Protein AF-A0A933T844-F1 (afdb_monomer)

Secondary structure (DSSP, 8-state):
-HHHHHHHHHHHT-S---HHHHHHHHHHHHHHHT--HHHHHHHHHHHHHSSS--S-HHHHHHHH-HHHHHHHHHHHHHHT-

pLDDT: mean 88.29, std 9.02, range [43.94, 95.44]

Structure (mmCIF, N/CA/C/O backbone):
data_AF-A0A933T844-F1
#
_entry.id   AF-A0A933T844-F1
#
loop_
_atom_site.group_PDB
_atom_site.id
_atom_site.type_symbol
_atom_site.label_atom_id
_atom_site.label_alt_id
_atom_site.label_comp_id
_atom_site.label_asym_id
_atom_site.label_entity_id
_atom_site.label_seq_id
_atom_site.pdbx_PDB_ins_code
_atom_site.Cartn_x
_atom_site.Cartn_y
_atom_site.Cartn_z
_atom_site.occupancy
_atom_site.B_iso_or_equiv
_atom_site.auth_seq_id
_atom_site.auth_comp_id
_atom_site.auth_asym_id
_atom_site.auth_atom_id
_atom_site.pdbx_PDB_model_num
ATOM 1 N N . MET A 1 1 ? 12.452 0.237 -4.063 1.00 61.81 1 MET A N 1
ATOM 2 C CA . MET A 1 1 ? 11.525 1.373 -3.834 1.00 61.81 1 MET A CA 1
ATOM 3 C C . MET A 1 1 ? 11.175 1.465 -2.346 1.00 61.81 1 MET A C 1
ATOM 5 O O . MET A 1 1 ? 10.417 0.620 -1.878 1.00 61.81 1 MET A O 1
ATOM 9 N N . PRO A 1 2 ? 11.744 2.413 -1.581 1.00 77.38 2 PRO A N 1
ATOM 10 C CA . PRO A 1 2 ? 11.605 2.453 -0.117 1.00 77.38 2 PRO A CA 1
ATOM 11 C C . PRO A 1 2 ? 10.144 2.579 0.351 1.00 77.38 2 PRO A C 1
ATOM 13 O O . PRO A 1 2 ? 9.736 1.871 1.266 1.00 77.38 2 PRO A O 1
ATOM 16 N N . HIS A 1 3 ? 9.319 3.361 -0.352 1.00 89.00 3 HIS A N 1
ATOM 17 C CA . HIS A 1 3 ? 7.921 3.594 0.036 1.00 89.00 3 HIS A CA 1
ATOM 18 C C . HIS A 1 3 ? 7.001 2.368 -0.122 1.00 89.00 3 HIS A C 1
ATOM 20 O O . HIS A 1 3 ? 6.037 2.236 0.621 1.00 89.00 3 HIS A O 1
ATOM 26 N N . LEU A 1 4 ? 7.288 1.440 -1.050 1.00 87.69 4 LEU A N 1
ATOM 27 C CA . LEU A 1 4 ? 6.505 0.198 -1.183 1.00 87.69 4 LEU A CA 1
ATOM 28 C C . LEU A 1 4 ? 6.777 -0.778 -0.035 1.00 87.69 4 LEU A C 1
ATOM 30 O O . LEU A 1 4 ? 5.879 -1.513 0.371 1.00 87.69 4 LEU A O 1
ATOM 34 N N . LYS A 1 5 ? 8.012 -0.788 0.478 1.00 91.31 5 LYS A N 1
ATOM 35 C CA . LYS A 1 5 ? 8.373 -1.602 1.639 1.00 91.31 5 LYS A CA 1
ATOM 36 C C . LYS A 1 5 ? 7.654 -1.095 2.886 1.00 91.31 5 LYS A C 1
ATOM 38 O O . LYS A 1 5 ? 7.020 -1.882 3.573 1.00 91.31 5 LYS A O 1
ATOM 43 N N . GLU A 1 6 ? 7.665 0.216 3.100 1.00 93.44 6 GLU A N 1
ATOM 44 C CA . GLU A 1 6 ? 6.938 0.839 4.207 1.00 93.44 6 GLU A CA 1
ATOM 45 C C . GLU A 1 6 ? 5.418 0.674 4.072 1.00 93.44 6 GLU A C 1
ATOM 47 O O . GLU A 1 6 ? 4.737 0.410 5.055 1.00 93.44 6 GLU A O 1
ATOM 52 N N . LEU A 1 7 ? 4.879 0.727 2.847 1.00 93.31 7 LEU A N 1
ATOM 53 C CA . LEU A 1 7 ? 3.472 0.410 2.595 1.00 93.31 7 LEU A CA 1
ATOM 54 C C . LEU A 1 7 ? 3.129 -1.035 2.981 1.00 93.31 7 LEU A C 1
ATOM 56 O O . LEU A 1 7 ? 2.088 -1.268 3.591 1.00 93.31 7 LEU A O 1
ATOM 60 N N . LYS A 1 8 ? 3.996 -2.003 2.648 1.00 94.69 8 LYS A N 1
ATOM 61 C CA . LYS A 1 8 ? 3.824 -3.402 3.064 1.00 94.69 8 LYS A CA 1
ATOM 62 C C . LYS A 1 8 ? 3.786 -3.505 4.592 1.00 94.69 8 LYS A C 1
ATOM 64 O O . LYS A 1 8 ? 2.862 -4.111 5.117 1.00 94.69 8 LYS A O 1
ATOM 69 N N . GLU A 1 9 ? 4.752 -2.903 5.281 1.00 94.44 9 GLU A N 1
ATOM 70 C CA . GLU A 1 9 ? 4.854 -2.924 6.749 1.00 94.44 9 GLU A CA 1
ATOM 71 C C . GLU A 1 9 ? 3.638 -2.257 7.417 1.00 94.44 9 GLU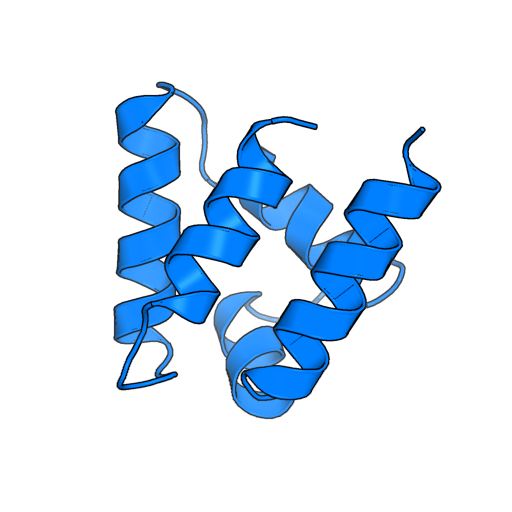 A C 1
ATOM 73 O O . GLU A 1 9 ? 3.066 -2.803 8.359 1.00 94.44 9 GLU A O 1
ATOM 78 N N . GLY A 1 10 ? 3.184 -1.117 6.887 1.00 94.19 10 GLY A N 1
ATOM 79 C CA . GLY A 1 10 ? 1.992 -0.420 7.372 1.00 94.19 10 GLY A CA 1
ATOM 80 C C . GLY A 1 10 ? 0.709 -1.225 7.176 1.00 94.19 10 GLY A C 1
ATOM 81 O O . GLY A 1 10 ? -0.143 -1.238 8.051 1.00 94.19 10 GLY A O 1
ATOM 82 N N . ILE A 1 11 ? 0.579 -1.944 6.060 1.00 94.12 11 ILE A N 1
ATOM 83 C CA . ILE A 1 11 ? -0.556 -2.847 5.827 1.00 94.12 11 ILE A CA 1
ATOM 84 C C . ILE A 1 11 ? -0.481 -4.085 6.729 1.00 94.12 11 ILE A C 1
ATOM 86 O O . ILE A 1 11 ? -1.504 -4.570 7.210 1.00 94.12 11 ILE A O 1
ATOM 90 N N . GLU A 1 12 ? 0.714 -4.626 6.952 1.00 94.81 12 GLU A N 1
ATOM 91 C CA . GLU A 1 12 ? 0.928 -5.811 7.782 1.00 94.81 12 GLU A CA 1
ATOM 92 C C . GLU A 1 12 ? 0.497 -5.574 9.236 1.00 94.81 12 GLU A C 1
ATOM 94 O O . GLU A 1 12 ? -0.109 -6.466 9.836 1.00 94.81 12 GLU A O 1
ATOM 99 N N . SER A 1 13 ? 0.691 -4.359 9.756 1.00 94.38 13 SER A N 1
ATOM 100 C CA . SER A 1 13 ? 0.294 -3.971 11.115 1.00 94.38 13 SER A CA 1
ATOM 101 C C . SER A 1 13 ? -1.199 -3.660 11.292 1.00 94.38 13 SER A C 1
ATOM 103 O O . SER A 1 13 ? -1.662 -3.584 12.430 1.00 94.38 13 SER A O 1
ATOM 105 N N . LEU A 1 14 ? -1.976 -3.533 10.209 1.00 93.31 14 LEU A N 1
ATOM 106 C CA . LEU A 1 14 ? -3.415 -3.267 10.297 1.00 93.31 14 LEU A CA 1
ATOM 107 C C . LEU A 1 14 ? -4.184 -4.453 10.891 1.00 93.31 14 LEU A C 1
ATOM 109 O O . LEU A 1 14 ? -4.125 -5.566 10.364 1.00 93.31 14 LEU A O 1
ATOM 113 N N . SER A 1 15 ? -4.959 -4.216 11.945 1.00 89.12 15 SER A N 1
ATOM 114 C CA . SER A 1 15 ? -5.922 -5.188 12.481 1.00 89.12 15 SER A CA 1
ATOM 115 C C . SER A 1 15 ? -7.219 -5.239 11.665 1.00 89.12 15 SER A C 1
ATOM 117 O O . SER A 1 15 ? -7.811 -6.309 11.546 1.00 89.12 15 SER A O 1
ATOM 119 N N . ASP A 1 16 ? -7.617 -4.112 11.069 1.00 90.94 16 ASP A N 1
ATOM 120 C CA . ASP A 1 16 ? -8.740 -3.984 10.139 1.00 90.94 16 ASP A CA 1
ATOM 121 C C . ASP A 1 16 ? -8.233 -3.600 8.740 1.00 90.94 16 ASP A C 1
ATOM 123 O O . ASP A 1 16 ? -7.436 -2.677 8.586 1.00 90.94 16 ASP A O 1
ATOM 127 N N . PHE A 1 17 ? -8.690 -4.316 7.713 1.00 92.75 17 PHE A N 1
ATOM 128 C CA . PHE A 1 17 ? -8.275 -4.121 6.322 1.00 92.75 17 PHE A CA 1
ATOM 129 C C . PHE A 1 17 ? -9.384 -3.442 5.503 1.00 92.75 17 PHE A C 1
ATOM 131 O O . PHE A 1 17 ? -9.728 -3.876 4.406 1.00 92.75 17 PHE A O 1
ATOM 138 N N . SER A 1 18 ? -9.965 -2.384 6.063 1.00 91.38 18 SER A N 1
ATOM 139 C CA . SER A 1 18 ? -10.972 -1.557 5.403 1.00 91.38 18 SER A CA 1
ATOM 140 C C . SER A 1 18 ? -10.335 -0.464 4.541 1.00 91.38 18 SER A C 1
ATOM 142 O O . SER A 1 18 ? -9.197 -0.037 4.769 1.00 91.38 18 SER A O 1
ATOM 144 N N . VAL A 1 19 ? -11.091 0.055 3.566 1.00 90.69 19 VAL A N 1
ATOM 145 C CA . VAL A 1 19 ? -10.683 1.221 2.754 1.00 90.69 19 VAL A CA 1
ATOM 146 C C . VAL A 1 19 ? -10.217 2.397 3.623 1.00 90.69 19 VAL A C 1
ATOM 148 O O . VAL A 1 19 ? -9.233 3.057 3.289 1.00 90.69 19 VAL A O 1
ATOM 151 N N . HIS A 1 20 ? -10.875 2.637 4.759 1.00 92.25 20 HIS A N 1
ATOM 152 C CA . HIS A 1 20 ? -10.540 3.741 5.656 1.00 92.25 20 HIS A CA 1
ATOM 153 C C . HIS A 1 20 ? -9.142 3.603 6.277 1.00 92.25 20 HIS A C 1
ATOM 155 O O . HIS A 1 20 ? -8.368 4.563 6.281 1.00 92.25 20 HIS A O 1
ATOM 161 N N . GLU A 1 21 ? -8.796 2.413 6.771 1.00 94.75 21 GLU A N 1
ATOM 162 C CA . GLU A 1 21 ? -7.474 2.152 7.348 1.00 94.75 21 GLU A CA 1
ATOM 163 C C . GLU A 1 21 ? -6.379 2.150 6.274 1.00 94.75 21 GLU A C 1
ATOM 165 O O . GLU A 1 21 ? -5.301 2.715 6.471 1.00 94.75 21 GLU A O 1
ATOM 170 N N . LEU A 1 22 ? -6.681 1.624 5.084 1.00 93.75 22 LEU A N 1
ATOM 171 C CA . LEU A 1 22 ? -5.780 1.704 3.936 1.00 93.75 22 LEU A CA 1
ATOM 172 C C . LEU A 1 22 ? -5.479 3.154 3.548 1.00 93.75 22 LEU A C 1
ATOM 174 O O . LEU A 1 22 ? -4.317 3.515 3.359 1.00 93.75 22 LEU A O 1
ATOM 178 N N . GLU A 1 23 ? -6.492 4.015 3.471 1.00 93.69 23 GLU A N 1
ATOM 179 C CA . GLU A 1 23 ? -6.288 5.436 3.194 1.00 93.69 23 GLU A CA 1
ATOM 180 C C . GLU A 1 23 ? -5.371 6.110 4.215 1.00 93.69 23 GLU A C 1
ATOM 182 O O . GLU A 1 23 ? -4.516 6.908 3.823 1.00 93.69 23 GLU A O 1
ATOM 187 N N . LYS A 1 24 ? -5.526 5.799 5.508 1.00 94.81 24 LYS A N 1
ATOM 188 C CA . LYS A 1 24 ? -4.668 6.349 6.566 1.00 94.81 24 LYS A CA 1
ATOM 189 C C . LYS A 1 24 ? -3.213 5.950 6.372 1.00 94.81 24 LYS A C 1
ATOM 191 O O . LYS A 1 24 ? -2.343 6.816 6.443 1.00 94.81 24 LYS A O 1
ATOM 196 N N . VAL A 1 25 ? -2.947 4.677 6.076 1.00 95.44 25 VAL A N 1
ATOM 197 C CA . VAL A 1 25 ? -1.584 4.191 5.811 1.00 95.44 25 VAL A CA 1
ATOM 198 C C . VAL A 1 25 ? -0.975 4.931 4.620 1.00 95.44 25 VAL A C 1
ATOM 200 O O . VAL A 1 25 ? 0.139 5.448 4.714 1.00 95.44 25 VAL A O 1
ATOM 203 N N . PHE A 1 26 ? -1.714 5.054 3.514 1.00 94.25 26 PHE A N 1
ATOM 204 C CA . PHE A 1 26 ? -1.236 5.783 2.338 1.00 94.25 26 PHE A CA 1
ATOM 205 C C . PHE A 1 26 ? -0.975 7.263 2.641 1.00 94.25 26 PHE A C 1
ATOM 207 O O . PHE A 1 26 ? 0.086 7.771 2.279 1.00 94.25 26 PHE A O 1
ATOM 214 N N . LYS A 1 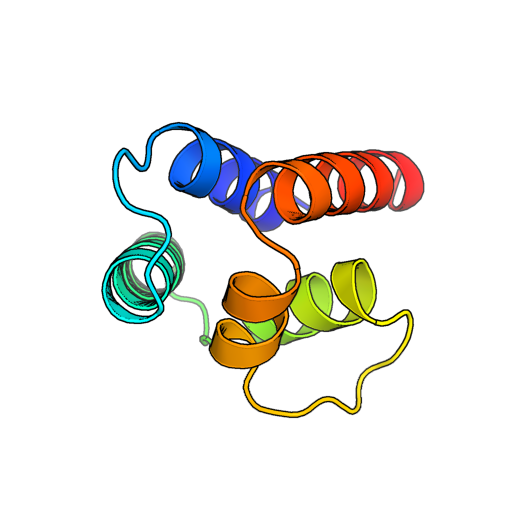27 ? -1.906 7.954 3.313 1.00 94.31 27 LYS 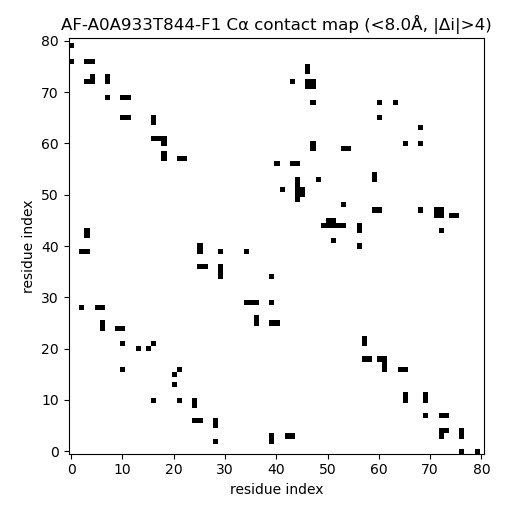A N 1
ATOM 215 C CA . LYS A 1 27 ? -1.751 9.369 3.693 1.00 94.31 27 LYS A CA 1
ATOM 216 C C . LYS A 1 27 ? -0.537 9.571 4.595 1.00 94.31 27 LYS A C 1
ATOM 218 O O . LYS A 1 27 ? 0.290 10.420 4.286 1.00 94.31 27 LYS A O 1
ATOM 223 N N . SER A 1 28 ? -0.365 8.731 5.616 1.00 94.94 28 SER A N 1
ATOM 224 C CA . SER A 1 28 ? 0.769 8.808 6.543 1.00 94.94 28 SER A CA 1
ATOM 225 C C . SER A 1 28 ? 2.119 8.713 5.825 1.00 94.94 28 SER A C 1
ATOM 227 O O . SER A 1 28 ? 3.006 9.524 6.074 1.00 94.94 28 SER A O 1
ATOM 229 N N . ILE A 1 29 ? 2.272 7.778 4.880 1.00 94.25 29 ILE A N 1
ATOM 230 C CA . ILE A 1 29 ? 3.517 7.620 4.110 1.00 94.25 29 ILE A CA 1
ATOM 231 C C . ILE A 1 29 ? 3.741 8.827 3.191 1.00 94.25 29 ILE A C 1
ATOM 233 O O . ILE A 1 29 ? 4.853 9.339 3.078 1.00 94.25 29 ILE A O 1
ATOM 237 N N . VAL A 1 30 ? 2.686 9.296 2.529 1.00 94.12 30 VAL A N 1
ATOM 238 C CA . VAL A 1 30 ? 2.752 10.426 1.596 1.00 94.12 30 VAL A CA 1
ATOM 239 C C . VAL A 1 30 ? 3.149 11.714 2.322 1.00 94.12 30 VAL A C 1
ATOM 241 O O . VAL A 1 30 ? 4.035 12.422 1.847 1.00 94.12 30 VAL A O 1
ATOM 244 N N . GLU A 1 31 ? 2.564 11.972 3.492 1.00 93.81 31 GLU A N 1
ATOM 245 C CA . GLU A 1 31 ? 2.901 13.104 4.362 1.00 93.81 31 GLU A CA 1
ATOM 246 C C . GLU A 1 31 ? 4.321 12.987 4.921 1.00 93.81 31 GLU A C 1
ATOM 248 O O . GLU A 1 31 ? 5.101 13.933 4.821 1.00 93.81 31 GLU A O 1
ATOM 253 N N . LYS A 1 32 ? 4.692 11.808 5.438 1.00 93.44 32 LYS A N 1
ATOM 254 C CA . LYS A 1 32 ? 6.020 11.544 6.012 1.00 93.44 32 LYS A CA 1
ATOM 255 C C . LYS A 1 32 ? 7.156 11.779 5.017 1.00 93.44 32 LYS A C 1
ATOM 257 O O . LYS A 1 32 ? 8.217 12.258 5.406 1.00 93.44 32 LYS A O 1
ATOM 262 N N . HIS A 1 33 ? 6.945 11.436 3.747 1.00 92.00 33 HIS A N 1
ATOM 263 C CA . HIS A 1 33 ? 7.956 11.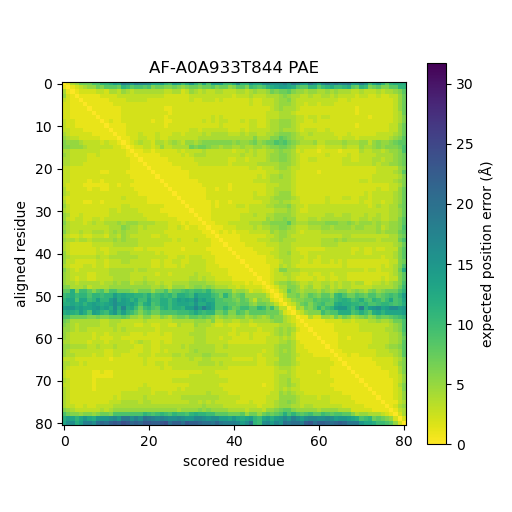573 2.692 1.00 92.00 33 HIS A CA 1
ATOM 264 C C . HIS A 1 33 ? 7.774 12.819 1.818 1.00 92.00 33 HIS A C 1
ATOM 266 O O . HIS A 1 33 ? 8.560 13.026 0.897 1.00 92.00 33 HIS A O 1
ATOM 272 N N . GLY A 1 34 ? 6.748 13.640 2.070 1.00 92.56 34 GLY A N 1
ATOM 273 C CA . GLY A 1 34 ? 6.457 14.836 1.272 1.00 92.56 34 GLY A CA 1
ATOM 274 C C . GLY A 1 34 ? 6.168 14.541 -0.206 1.00 92.56 34 GLY A C 1
ATOM 275 O O . GLY A 1 34 ? 6.431 15.378 -1.071 1.00 92.56 34 GLY A O 1
ATOM 276 N N . ILE A 1 35 ? 5.666 13.344 -0.519 1.00 92.81 35 ILE A N 1
ATOM 277 C CA . ILE A 1 35 ? 5.349 12.928 -1.892 1.00 92.81 35 ILE A CA 1
ATOM 278 C C . ILE A 1 35 ? 3.874 13.190 -2.210 1.00 92.81 35 ILE A C 1
ATOM 280 O O . ILE A 1 35 ? 3.102 13.632 -1.369 1.00 92.81 35 ILE A O 1
ATOM 284 N N . LYS A 1 36 ? 3.453 12.938 -3.453 1.00 91.44 36 LYS A N 1
ATOM 285 C CA . LYS A 1 36 ? 2.031 12.951 -3.833 1.00 91.44 36 LYS A CA 1
ATOM 286 C C . LYS A 1 36 ? 1.449 11.549 -3.712 1.00 91.44 36 LYS A C 1
ATOM 288 O O . LYS A 1 36 ? 2.132 10.579 -4.034 1.00 91.44 36 LYS A O 1
ATOM 293 N N . LEU A 1 37 ? 0.158 11.439 -3.385 1.00 90.06 37 LEU A N 1
ATOM 294 C CA . LEU A 1 37 ? -0.534 10.144 -3.318 1.00 90.06 37 LEU A CA 1
ATOM 295 C C . LEU A 1 37 ? -0.364 9.326 -4.603 1.00 90.06 37 LEU A C 1
ATOM 297 O O . LEU A 1 37 ? -0.099 8.134 -4.530 1.00 90.06 37 LEU A O 1
ATOM 301 N N . GLY A 1 38 ? -0.436 9.966 -5.775 1.00 88.88 38 GLY A N 1
ATOM 302 C CA . GLY A 1 38 ? -0.223 9.302 -7.065 1.00 88.88 38 GLY A CA 1
ATOM 303 C C . GLY A 1 38 ? 1.138 8.605 -7.191 1.00 88.88 38 GLY A C 1
ATOM 304 O O . GLY A 1 38 ? 1.204 7.526 -7.771 1.00 88.88 38 GLY A O 1
ATOM 305 N N . ALA A 1 39 ? 2.194 9.158 -6.584 1.00 89.19 39 ALA A N 1
ATOM 306 C CA . ALA A 1 39 ? 3.537 8.578 -6.624 1.00 89.19 39 ALA A CA 1
ATOM 307 C C . ALA A 1 39 ? 3.645 7.264 -5.828 1.00 89.19 39 ALA A C 1
ATOM 309 O O . ALA A 1 39 ? 4.490 6.431 -6.144 1.00 89.19 39 ALA A O 1
ATOM 310 N N . LEU A 1 40 ? 2.777 7.056 -4.830 1.00 91.06 40 LEU A N 1
ATOM 311 C CA . LEU A 1 40 ? 2.666 5.799 -4.081 1.00 91.06 40 LEU A CA 1
ATOM 312 C C . LEU A 1 40 ? 1.567 4.882 -4.644 1.00 91.06 40 LEU A C 1
ATOM 314 O O . LEU A 1 40 ? 1.750 3.672 -4.764 1.00 91.06 40 LEU A O 1
ATOM 318 N N . ALA A 1 41 ? 0.428 5.455 -5.030 1.00 89.38 41 ALA A N 1
ATOM 319 C CA . ALA A 1 41 ? -0.727 4.727 -5.537 1.00 89.38 41 ALA A CA 1
ATOM 320 C C . ALA A 1 41 ? -0.458 4.070 -6.892 1.00 89.38 41 ALA A C 1
ATOM 322 O O . ALA A 1 41 ? -0.887 2.943 -7.106 1.00 89.38 41 ALA A O 1
ATOM 323 N N . GLN A 1 42 ? 0.263 4.726 -7.802 1.00 88.44 42 GLN A N 1
ATOM 324 C CA . GLN A 1 42 ? 0.566 4.163 -9.117 1.00 88.44 42 GLN A CA 1
ATOM 325 C C . GLN A 1 42 ? 1.426 2.886 -9.041 1.00 88.44 42 GLN A C 1
ATOM 327 O O . GLN A 1 42 ? 1.014 1.878 -9.616 1.00 88.44 42 GLN A O 1
ATOM 332 N N . PRO A 1 43 ? 2.559 2.843 -8.312 1.00 88.69 43 PRO A N 1
ATOM 333 C CA . PRO A 1 43 ? 3.310 1.599 -8.171 1.00 88.69 43 PRO A CA 1
ATOM 334 C C . PRO A 1 43 ? 2.546 0.525 -7.387 1.00 88.69 43 PRO A C 1
ATOM 336 O O . PRO A 1 43 ? 2.658 -0.654 -7.721 1.00 88.69 43 PRO A O 1
ATOM 339 N N . ALA A 1 44 ? 1.717 0.903 -6.407 1.00 89.06 44 ALA A N 1
ATOM 340 C CA . ALA A 1 44 ? 0.816 -0.042 -5.748 1.00 89.06 44 ALA A CA 1
ATOM 341 C C . ALA A 1 44 ? -0.217 -0.634 -6.731 1.00 89.06 44 ALA A C 1
ATOM 343 O O . ALA A 1 44 ? -0.422 -1.845 -6.733 1.00 89.06 44 ALA A O 1
ATOM 344 N N . ARG A 1 45 ? -0.811 0.179 -7.619 1.00 87.62 45 ARG A N 1
ATOM 345 C CA . ARG A 1 45 ? -1.719 -0.289 -8.685 1.00 87.62 45 ARG A CA 1
ATOM 346 C C . ARG A 1 45 ? -1.034 -1.285 -9.59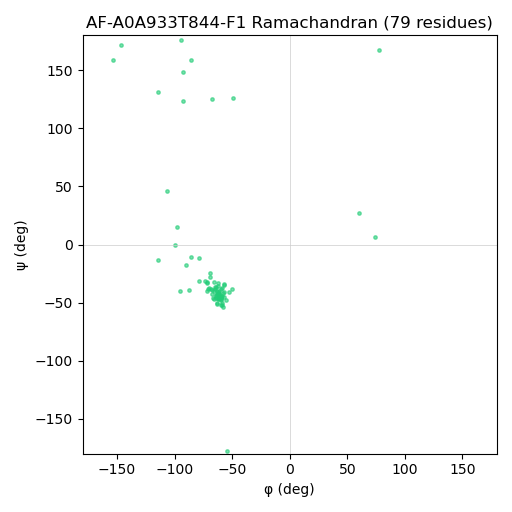8 1.00 87.62 45 ARG A C 1
ATOM 348 O O . ARG A 1 45 ? -1.533 -2.393 -9.736 1.00 87.62 45 ARG A O 1
ATOM 355 N N . VAL A 1 46 ? 0.136 -0.940 -10.134 1.00 88.06 46 VAL A N 1
ATOM 356 C CA . VAL A 1 46 ? 0.898 -1.837 -11.016 1.00 88.06 46 VAL A CA 1
ATOM 357 C C . VAL A 1 46 ? 1.205 -3.162 -10.312 1.00 88.06 46 VAL A C 1
ATOM 359 O O . VAL A 1 46 ? 1.035 -4.224 -10.908 1.00 88.06 46 VAL A O 1
ATOM 362 N N . ALA A 1 47 ? 1.569 -3.130 -9.026 1.00 88.38 47 ALA A N 1
ATOM 363 C CA . ALA A 1 47 ? 1.785 -4.342 -8.238 1.00 88.38 47 ALA A CA 1
ATOM 364 C C . ALA A 1 47 ? 0.515 -5.203 -8.088 1.00 88.38 47 ALA A C 1
ATOM 366 O O . ALA A 1 47 ? 0.607 -6.430 -8.000 1.00 88.38 47 ALA A O 1
ATOM 367 N N . MET A 1 48 ? -0.667 -4.581 -8.037 1.00 89.00 48 MET A N 1
ATOM 368 C CA . MET A 1 48 ? -1.940 -5.277 -7.850 1.00 89.00 48 MET A CA 1
ATOM 369 C C . MET A 1 48 ? -2.577 -5.754 -9.154 1.00 89.00 48 MET A C 1
ATOM 371 O O . MET A 1 48 ? -3.138 -6.849 -9.165 1.00 89.00 48 MET A O 1
ATOM 375 N N . THR A 1 49 ? -2.515 -4.967 -10.226 1.00 84.44 49 THR A N 1
ATOM 376 C CA . THR A 1 49 ? -3.278 -5.198 -11.463 1.00 84.44 49 THR A CA 1
ATOM 377 C C . THR A 1 49 ? -2.401 -5.521 -12.669 1.00 84.44 49 THR A C 1
ATOM 379 O O . THR A 1 49 ? -2.919 -5.990 -13.676 1.00 84.44 49 THR A O 1
ATOM 382 N N . GLY A 1 50 ? -1.085 -5.300 -12.591 1.00 77.81 50 GLY A N 1
ATOM 383 C CA . GLY A 1 50 ? -0.177 -5.441 -13.733 1.00 77.81 50 GLY A CA 1
ATOM 384 C C . GLY A 1 50 ? -0.285 -4.310 -14.762 1.00 77.81 50 GLY A C 1
ATOM 385 O O . GLY A 1 50 ? 0.355 -4.387 -15.806 1.00 77.81 50 GLY A O 1
ATOM 386 N N . GLY A 1 51 ? -1.061 -3.259 -14.476 1.00 75.12 51 GLY A N 1
ATOM 387 C CA . GLY A 1 51 ? -1.256 -2.106 -15.353 1.00 75.12 51 GLY A CA 1
ATOM 388 C C . GLY A 1 51 ? -1.448 -0.804 -14.574 1.00 75.12 51 GLY A C 1
ATOM 389 O O . GLY A 1 51 ? -1.554 -0.797 -13.348 1.00 75.12 51 GLY A O 1
ATOM 390 N N . THR A 1 52 ? -1.466 0.322 -15.284 1.00 69.62 52 THR A N 1
ATOM 391 C CA . THR A 1 52 ? -1.643 1.659 -14.686 1.00 69.62 52 THR A CA 1
ATOM 392 C C . THR A 1 52 ? -3.104 2.092 -14.582 1.00 69.62 52 THR A C 1
ATOM 394 O O . THR A 1 52 ? -3.409 3.007 -13.813 1.00 69.62 52 THR A O 1
ATOM 397 N N . GLU A 1 53 ? -3.999 1.437 -15.322 1.00 71.19 53 GLU A N 1
ATOM 398 C CA . GLU A 1 53 ? -5.441 1.670 -15.271 1.00 71.19 53 GLU A CA 1
ATOM 399 C C . GLU A 1 53 ? -6.089 0.711 -14.271 1.00 71.19 53 GLU A C 1
ATOM 401 O O . GLU A 1 53 ? -5.922 -0.508 -14.345 1.00 71.19 53 GLU A O 1
ATOM 406 N N . SER A 1 54 ? -6.801 1.263 -13.293 1.00 64.44 54 SER A N 1
ATOM 407 C CA . SER A 1 54 ? -7.576 0.484 -12.333 1.00 64.44 54 SER A CA 1
ATOM 408 C C . SER A 1 54 ? -8.736 1.323 -11.792 1.00 64.44 54 SER A C 1
ATOM 410 O O . SER A 1 54 ? -8.624 2.554 -11.775 1.00 64.44 54 SER A O 1
ATOM 412 N N . PRO A 1 55 ? -9.793 0.680 -11.259 1.00 73.44 55 PRO A N 1
ATOM 413 C CA . PRO A 1 55 ? -10.720 1.308 -10.314 1.00 73.44 55 PRO A CA 1
ATOM 414 C C . PRO A 1 55 ? -9.974 1.910 -9.107 1.00 73.44 55 PRO A C 1
ATOM 416 O O . PRO A 1 55 ? -8.735 1.865 -9.041 1.00 73.44 55 PRO A O 1
ATOM 419 N N . GLY A 1 56 ? -10.696 2.469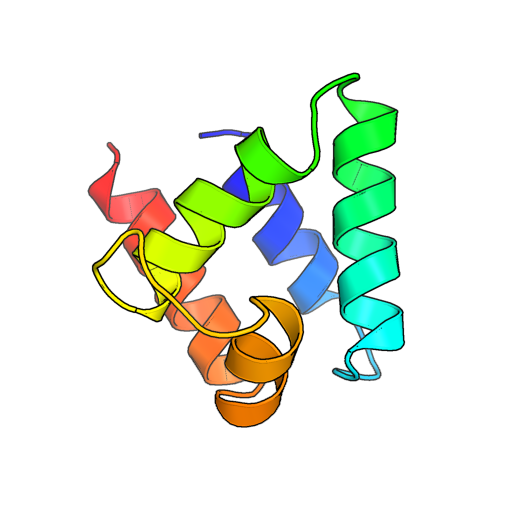 -8.131 1.00 83.38 56 GLY A N 1
ATOM 420 C CA . GLY A 1 56 ? -10.071 3.021 -6.927 1.00 83.38 56 GLY A CA 1
ATOM 421 C C . GLY A 1 56 ? -9.078 2.025 -6.314 1.00 83.38 56 GLY A C 1
ATOM 422 O O . GLY A 1 56 ? -9.421 0.872 -6.076 1.00 83.38 56 GLY A O 1
ATOM 423 N N . ILE A 1 57 ? -7.821 2.435 -6.079 1.00 87.06 57 ILE A N 1
ATOM 424 C CA . ILE A 1 57 ? -6.784 1.508 -5.571 1.00 87.06 57 ILE A CA 1
ATOM 425 C C . ILE A 1 57 ? -7.219 0.867 -4.251 1.00 87.06 57 ILE A C 1
ATOM 427 O O . ILE A 1 57 ? -6.956 -0.305 -4.026 1.00 87.06 57 ILE A O 1
ATOM 431 N N . PHE A 1 58 ? -7.936 1.607 -3.410 1.00 89.06 58 PHE A N 1
ATOM 432 C CA . PHE A 1 58 ? -8.429 1.100 -2.136 1.00 89.06 58 PHE A CA 1
ATOM 433 C C . PHE A 1 58 ? -9.514 0.033 -2.310 1.00 89.06 58 PHE A C 1
ATOM 435 O O . PHE A 1 58 ? -9.459 -0.976 -1.620 1.00 89.06 58 PHE A O 1
ATOM 442 N N . GLU A 1 59 ? -10.414 0.188 -3.283 1.00 86.12 59 GLU A N 1
ATOM 443 C CA . GLU A 1 59 ? -11.416 -0.831 -3.632 1.00 86.12 59 GLU A CA 1
ATOM 444 C C . 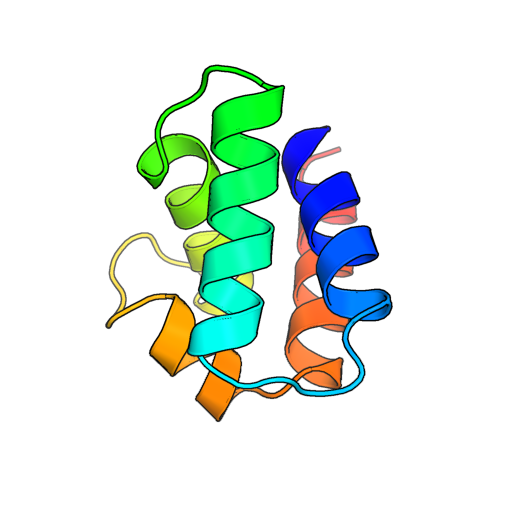GLU A 1 59 ? -10.733 -2.102 -4.147 1.00 86.12 59 GLU A C 1
ATOM 446 O O . GLU A 1 59 ? -11.061 -3.214 -3.741 1.00 86.12 59 GLU A O 1
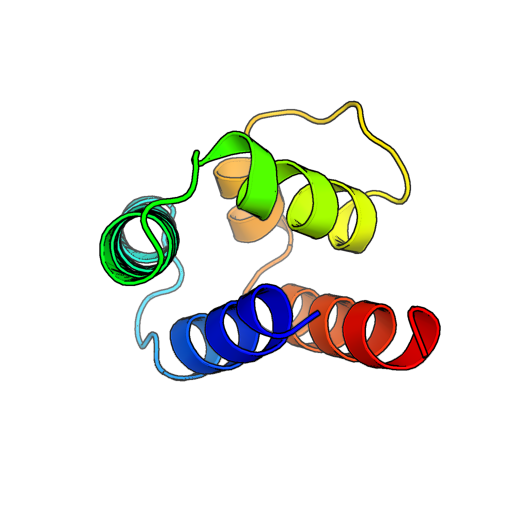ATOM 451 N N . VAL A 1 60 ? -9.723 -1.944 -5.011 1.00 88.75 60 VAL A N 1
ATOM 452 C CA . VAL A 1 60 ? -8.930 -3.072 -5.518 1.00 88.75 60 VAL A CA 1
ATOM 453 C C . VAL A 1 60 ? -8.248 -3.811 -4.369 1.00 88.75 60 VAL A C 1
ATOM 455 O O . VAL A 1 60 ? -8.251 -5.040 -4.346 1.00 88.75 60 VAL A O 1
ATOM 458 N N . LEU A 1 61 ? -7.658 -3.082 -3.422 1.00 90.75 61 LEU A N 1
ATOM 459 C CA . LEU A 1 61 ? -7.014 -3.671 -2.253 1.00 90.75 61 LEU A CA 1
ATOM 460 C C . LEU A 1 61 ? -8.037 -4.409 -1.388 1.00 90.75 61 LEU A C 1
ATOM 462 O O . LEU A 1 61 ? -7.826 -5.587 -1.114 1.00 90.75 61 LEU A O 1
ATOM 466 N N . GLU A 1 62 ? -9.151 -3.768 -1.036 1.00 88.94 62 GLU A N 1
ATOM 467 C CA . GLU A 1 62 ? -10.226 -4.352 -0.224 1.00 88.94 62 GLU A CA 1
ATOM 468 C C . GLU A 1 62 ? -10.757 -5.659 -0.832 1.00 88.94 62 GLU A C 1
ATOM 470 O O . GLU A 1 62 ? -10.791 -6.686 -0.154 1.00 88.94 62 GLU A O 1
ATOM 475 N N . VAL A 1 63 ? -11.049 -5.672 -2.139 1.00 89.69 63 VAL A N 1
ATOM 476 C CA . VAL A 1 63 ? -11.515 -6.871 -2.862 1.00 89.69 63 VAL A CA 1
ATOM 477 C C . VAL A 1 63 ? -10.456 -7.977 -2.895 1.00 89.69 63 VAL A C 1
ATOM 479 O O . VAL A 1 63 ? -10.780 -9.166 -2.831 1.00 89.69 63 VAL A O 1
ATOM 482 N N . LEU A 1 64 ? -9.173 -7.624 -3.015 1.00 90.94 64 LEU A N 1
ATOM 483 C CA . LEU A 1 64 ? -8.087 -8.607 -2.985 1.00 90.94 64 LEU A CA 1
ATOM 484 C C . LEU A 1 64 ? -7.862 -9.189 -1.590 1.00 90.94 64 LEU A C 1
ATOM 486 O O . LEU A 1 64 ? -7.453 -10.350 -1.476 1.00 90.94 64 LEU A O 1
ATOM 490 N N . GLY A 1 65 ? -8.104 -8.390 -0.557 1.00 93.06 65 GLY A N 1
ATOM 491 C CA . GLY A 1 65 ? -7.815 -8.711 0.828 1.00 93.06 65 GLY A CA 1
ATOM 492 C C . GLY A 1 65 ? -6.333 -8.575 1.193 1.00 93.06 65 GLY A C 1
ATOM 493 O O . GLY A 1 65 ? -5.431 -8.476 0.345 1.00 93.06 65 GLY A O 1
ATOM 494 N N . LYS A 1 66 ? -6.080 -8.599 2.505 1.00 93.50 66 LYS A N 1
ATOM 495 C CA . LYS A 1 66 ? -4.773 -8.325 3.117 1.00 93.50 66 LYS A CA 1
ATOM 496 C C . LYS A 1 66 ? -3.672 -9.278 2.653 1.00 93.50 66 LYS A C 1
ATOM 498 O O . LYS A 1 66 ? -2.623 -8.835 2.190 1.00 93.50 66 LYS A O 1
ATOM 503 N N . GLU A 1 67 ? -3.906 -10.586 2.731 1.00 93.62 67 GLU A N 1
ATOM 504 C CA . GLU A 1 67 ? -2.876 -11.590 2.430 1.00 93.62 67 GLU A CA 1
ATOM 505 C C . GLU A 1 67 ? -2.395 -11.520 0.975 1.00 93.62 67 GLU A C 1
ATOM 507 O O . GLU A 1 67 ? -1.190 -11.515 0.701 1.00 93.62 67 GLU A O 1
ATOM 512 N N . LYS A 1 68 ? -3.329 -11.416 0.017 1.00 93.38 68 LYS A N 1
ATOM 513 C CA . LYS A 1 68 ? -2.983 -11.301 -1.408 1.00 93.38 68 LYS A CA 1
ATOM 514 C C . LYS A 1 68 ? -2.255 -9.993 -1.694 1.00 93.38 68 LYS A C 1
ATOM 516 O O . LYS A 1 68 ? -1.294 -10.008 -2.466 1.00 93.38 68 LYS A O 1
ATOM 521 N N . THR A 1 69 ? -2.684 -8.901 -1.065 1.00 94.31 69 THR A N 1
ATOM 522 C CA . THR A 1 69 ? -2.028 -7.595 -1.159 1.00 94.31 69 THR A CA 1
ATOM 523 C C . THR A 1 69 ? -0.573 -7.676 -0.705 1.00 94.31 69 THR A C 1
ATOM 525 O O . THR A 1 69 ? 0.324 -7.344 -1.479 1.00 94.31 69 THR A O 1
ATOM 528 N N . LEU A 1 70 ? -0.315 -8.194 0.501 1.00 94.75 70 LEU A N 1
ATOM 529 C CA . LEU A 1 70 ? 1.038 -8.330 1.051 1.00 94.75 70 LEU A CA 1
ATOM 530 C C . LEU A 1 70 ? 1.932 -9.196 0.161 1.00 94.75 70 LEU A C 1
ATOM 532 O O . LEU A 1 70 ? 3.059 -8.811 -0.156 1.00 94.75 70 LEU A O 1
ATOM 536 N N . ARG A 1 71 ? 1.410 -10.330 -0.319 1.00 94.06 71 ARG A N 1
ATOM 537 C CA . ARG A 1 71 ? 2.142 -11.229 -1.220 1.00 94.06 71 ARG A CA 1
ATOM 538 C C . ARG A 1 71 ? 2.492 -10.564 -2.555 1.00 94.06 71 ARG A C 1
ATOM 540 O O . ARG A 1 71 ? 3.588 -10.772 -3.078 1.00 94.06 71 ARG A O 1
ATOM 547 N N . ARG A 1 72 ? 1.580 -9.772 -3.129 1.00 93.25 72 ARG A N 1
ATOM 548 C CA . ARG A 1 72 ? 1.828 -9.036 -4.382 1.00 93.25 72 ARG A CA 1
ATOM 549 C C . ARG A 1 72 ? 2.798 -7.874 -4.187 1.00 93.25 72 ARG A C 1
ATOM 551 O O . ARG A 1 72 ? 3.684 -7.707 -5.021 1.00 93.25 72 ARG A O 1
ATOM 558 N N . LEU A 1 73 ? 2.690 -7.136 -3.080 1.00 92.19 73 LEU A N 1
ATOM 559 C CA . LEU A 1 73 ? 3.659 -6.100 -2.709 1.00 92.19 73 LEU A CA 1
ATOM 560 C C . LEU A 1 73 ? 5.056 -6.693 -2.549 1.00 92.19 73 LEU A C 1
ATOM 562 O O . LEU A 1 73 ? 6.009 -6.162 -3.105 1.00 92.19 73 LEU A O 1
ATOM 566 N N . GLU A 1 74 ? 5.184 -7.830 -1.868 1.00 92.25 74 GLU A N 1
ATOM 567 C CA . GLU A 1 74 ? 6.475 -8.496 -1.721 1.00 92.25 74 GLU A CA 1
ATOM 568 C C . GLU A 1 74 ? 7.071 -8.919 -3.066 1.00 92.25 74 GLU A C 1
ATOM 570 O O . GLU A 1 74 ? 8.263 -8.715 -3.304 1.00 92.25 74 GLU A O 1
ATOM 575 N N . LYS A 1 75 ? 6.246 -9.457 -3.972 1.00 90.56 75 LYS A N 1
ATOM 576 C CA . LYS A 1 75 ? 6.692 -9.785 -5.328 1.00 90.56 75 LYS A CA 1
ATOM 577 C C . LYS A 1 75 ? 7.157 -8.534 -6.077 1.00 90.56 75 LYS A C 1
ATOM 579 O O . LYS A 1 75 ? 8.236 -8.557 -6.653 1.00 90.56 75 LYS A O 1
ATOM 584 N N . ALA A 1 76 ? 6.393 -7.443 -6.031 1.00 88.62 76 ALA A N 1
ATOM 585 C CA . ALA A 1 76 ? 6.761 -6.188 -6.683 1.00 88.62 76 ALA A CA 1
ATOM 586 C C . ALA A 1 76 ? 8.064 -5.597 -6.12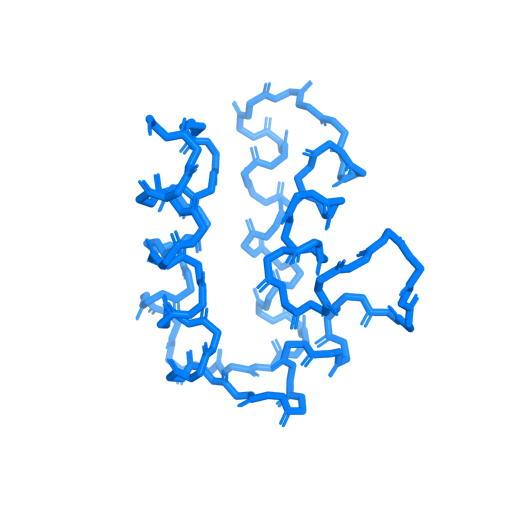0 1.00 88.62 76 ALA A C 1
ATOM 588 O O . ALA A 1 76 ? 8.918 -5.163 -6.885 1.00 88.62 76 ALA A O 1
ATOM 589 N N . ILE A 1 77 ? 8.264 -5.646 -4.799 1.00 88.94 77 ILE A N 1
ATOM 590 C CA . ILE A 1 77 ? 9.511 -5.212 -4.153 1.00 88.94 77 ILE A CA 1
ATOM 591 C C . ILE A 1 77 ? 10.701 -6.049 -4.645 1.00 88.94 77 ILE A C 1
ATOM 593 O O . ILE A 1 77 ? 11.763 -5.483 -4.882 1.00 88.94 77 ILE A O 1
ATOM 597 N N . LYS A 1 78 ? 10.523 -7.366 -4.823 1.00 87.12 78 LYS A N 1
ATOM 598 C CA . LYS A 1 78 ? 11.559 -8.285 -5.329 1.00 87.12 78 LYS A CA 1
ATOM 599 C C . LYS A 1 78 ? 11.830 -8.140 -6.831 1.00 87.12 78 LYS A C 1
ATOM 601 O O . LYS A 1 78 ? 12.949 -8.385 -7.248 1.00 87.12 78 LYS A O 1
ATOM 606 N N . SER A 1 79 ? 10.828 -7.783 -7.637 1.00 76.69 79 SER A N 1
ATOM 607 C CA . SER A 1 79 ? 10.947 -7.677 -9.103 1.00 76.69 79 SER A CA 1
ATOM 608 C C . SER A 1 79 ? 11.464 -6.324 -9.608 1.00 76.69 79 SER A C 1
ATOM 610 O O . SER A 1 79 ? 11.752 -6.208 -10.792 1.00 76.69 79 SER A O 1
ATOM 612 N N . ILE A 1 80 ? 11.546 -5.304 -8.747 1.00 61.19 80 ILE A N 1
ATOM 613 C CA . ILE A 1 80 ? 12.084 -3.966 -9.075 1.00 61.19 80 ILE A CA 1
ATOM 614 C C . ILE A 1 80 ? 13.564 -3.845 -8.621 1.00 61.19 80 ILE A C 1
ATOM 616 O O . ILE A 1 80 ? 14.106 -2.746 -8.525 1.00 61.19 80 ILE A O 1
ATOM 620 N N . VAL A 1 81 ? 14.217 -4.974 -8.318 1.00 43.94 81 VAL A N 1
ATOM 621 C CA . VAL A 1 81 ? 15.662 -5.088 -8.047 1.00 43.94 81 VAL A CA 1
ATOM 622 C C . VAL A 1 81 ? 16.327 -5.813 -9.205 1.00 43.94 81 VAL A C 1
ATOM 624 O O . VAL A 1 81 ? 15.739 -6.820 -9.659 1.00 43.94 81 VAL A O 1
#

Mean predicted aligned error: 3.84 Å

Solvent-accessible surface area (backbone atoms only — not comparable to full-atom values): 4755 Å² total; per-residue (Å²): 110,74,67,59,54,52,50,43,54,52,58,68,70,48,91,60,79,46,52,69,52,52,50,50,49,55,50,52,53,24,62,76,68,72,54,55,64,65,74,57,49,48,61,52,35,31,42,74,71,76,36,90,79,71,75,61,64,50,59,56,43,45,75,58,32,67,71,55,47,48,56,31,44,53,48,44,62,60,69,75,103

Foldseek 3Di:
DVLLVQLLVQLVPDPDLALVSSVVSLVVSCVVVVHDSCVNLQLLCCLQPVDRDDDDSSVSDVVCDSVSSSVSSVVSVVVVD

Nearest PDB structures (foldseek):
  7k86-assembly1_A  TM=9.409E-01  e=7.638E-05  Stenotrophomonas maltophilia K279a
  8i9i-assembly1_B  TM=9.554E-01  e=8.983E-05  Escherichia coli
  8jpv-assembly1_A  TM=9.468E-01  e=8.983E-05  Candidatus Methylacidiphilum fumarolicum
  8i9i-assembly1_A  TM=9.454E-01  e=3.114E-04  Escherichia coli
  7k86-assembly2_B  TM=9.442E-01  e=4.546E-04  Stenotrophomonas maltophilia K279a

Radius of gyration: 11.34 Å; Cα contacts (8 Å, |Δi|>4): 76; chains: 1; bounding box: 27×26×28 Å

Sequence (81 aa):
MPHLKELKEGIESLSDFSVHELEKVFKSIVEKHGIKLGALAQPARVAMTGGTESPGIFEVLEVLGKEKTLRRLEKAIKSIV